Protein AF-A0A1Q2CJ91-F1 (afdb_monomer_lite)

Radius of gyration: 19.86 Å; chains: 1; bounding box: 50×40×55 Å

Secondary structure (DSSP, 8-state):
------------TTPPPPTTHHHHHHHHHHTTTSTHHHHHHHHHHHHHHHHHHTT-S--S-HHHHHHHHHHHHHHHHHHHHHHHHHHHHHHHHHHHHH--

Foldseek 3Di:
DDDDDDPDPPPDPDFDADPCLVVLLCLLVCCVVPVVSLVVSQVVLVVVVVVVVVPDSGDCDDSSVVSNVSSVVSNVVVVVVVVVVVVCCCVVVVVVVVVD

Structure (mmCIF, N/CA/C/O backbone):
data_AF-A0A1Q2CJ91-F1
#
_entry.id   AF-A0A1Q2CJ91-F1
#
loop_
_atom_site.group_PDB
_atom_site.id
_atom_site.type_symbol
_atom_site.label_atom_id
_atom_site.label_alt_id
_atom_site.label_comp_id
_atom_site.label_asym_id
_atom_site.label_entity_id
_atom_site.label_seq_id
_atom_site.pdbx_PDB_ins_code
_atom_site.Cartn_x
_atom_site.Cartn_y
_atom_site.Cartn_z
_atom_site.occupancy
_atom_site.B_iso_or_equiv
_atom_site.auth_seq_id
_atom_site.auth_comp_id
_atom_site.auth_asym_id
_atom_site.auth_atom_id
_atom_site.pdbx_PDB_model_num
ATOM 1 N N . MET A 1 1 ? -4.399 28.214 27.568 1.00 36.88 1 MET A N 1
ATOM 2 C CA . MET A 1 1 ? -3.270 27.371 27.119 1.00 36.88 1 MET A CA 1
ATOM 3 C C . MET A 1 1 ? -3.748 25.933 27.171 1.00 36.88 1 MET A C 1
ATOM 5 O O . MET A 1 1 ? -3.996 25.425 28.254 1.00 36.88 1 MET A O 1
ATOM 9 N N . GLN A 1 2 ? -4.042 25.346 26.014 1.00 41.44 2 GLN A N 1
ATOM 10 C CA . GLN A 1 2 ? -4.625 24.009 25.907 1.00 41.44 2 GLN A CA 1
ATOM 11 C C . GLN A 1 2 ? -3.484 22.985 26.000 1.00 41.44 2 GLN A C 1
ATOM 13 O O . GLN A 1 2 ? -2.538 23.106 25.218 1.00 41.44 2 GLN A O 1
ATOM 18 N N . PRO A 1 3 ? -3.499 22.038 26.956 1.00 35.19 3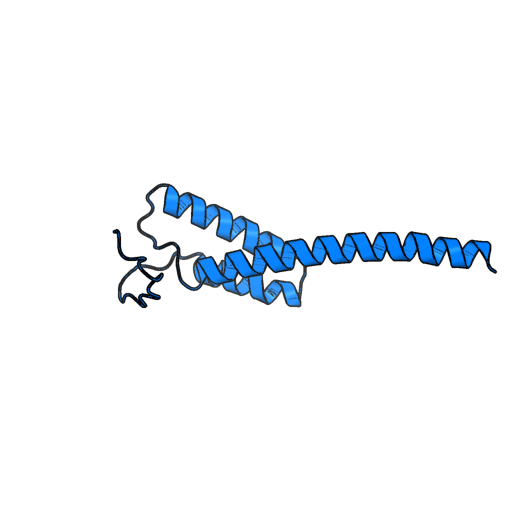 PRO A N 1
ATOM 19 C CA . PRO A 1 3 ? -2.410 21.083 27.090 1.00 35.19 3 PRO A CA 1
ATOM 20 C C . PRO A 1 3 ? -2.391 20.172 25.865 1.00 35.19 3 PRO A C 1
ATOM 22 O O . PRO A 1 3 ? -3.408 19.579 25.502 1.00 35.19 3 PRO A O 1
ATOM 25 N N . TYR A 1 4 ? -1.228 20.098 25.224 1.00 34.50 4 TYR A N 1
ATOM 26 C CA . TYR A 1 4 ? -0.921 19.188 24.128 1.00 34.50 4 TYR A CA 1
ATOM 27 C C . TYR A 1 4 ? -1.097 17.748 24.631 1.00 34.50 4 TYR A C 1
ATOM 29 O O . TYR A 1 4 ? -0.237 17.195 25.315 1.00 34.50 4 TYR A O 1
ATOM 37 N N . GLY A 1 5 ? -2.261 17.166 24.346 1.00 33.16 5 GLY A N 1
ATOM 38 C CA . GLY A 1 5 ? -2.547 15.765 24.609 1.00 33.16 5 GLY A CA 1
ATOM 39 C C . GLY A 1 5 ? -1.706 14.908 23.676 1.00 33.16 5 GLY A C 1
ATOM 40 O O . GLY A 1 5 ? -1.997 14.808 22.485 1.00 33.16 5 GLY A O 1
ATOM 41 N N . ALA A 1 6 ? -0.649 14.316 24.224 1.00 31.70 6 ALA A N 1
ATOM 42 C CA . ALA A 1 6 ? 0.081 13.230 23.593 1.00 31.70 6 ALA A CA 1
ATOM 43 C C . ALA A 1 6 ? -0.914 12.168 23.081 1.00 31.70 6 ALA A C 1
ATOM 45 O O . ALA A 1 6 ? -1.864 11.845 23.802 1.00 31.70 6 ALA A O 1
ATOM 46 N N . PRO A 1 7 ? -0.739 11.616 21.867 1.00 36.44 7 PRO A N 1
ATOM 47 C CA . PRO A 1 7 ? -1.580 10.531 21.382 1.00 36.44 7 PRO A CA 1
ATOM 48 C C . PRO A 1 7 ? -1.316 9.291 22.240 1.00 36.44 7 PRO A C 1
ATOM 50 O O . PRO A 1 7 ? -0.386 8.523 22.000 1.00 36.44 7 PRO A O 1
ATOM 53 N N . GLY A 1 8 ? -2.123 9.138 23.290 1.00 33.47 8 GLY A N 1
ATOM 54 C CA . GLY A 1 8 ? -2.121 7.978 24.159 1.00 33.47 8 GLY A CA 1
ATOM 55 C C . GLY A 1 8 ? -2.443 6.741 23.334 1.00 33.47 8 GLY A C 1
ATOM 56 O O . GLY A 1 8 ? -3.562 6.586 22.845 1.00 33.47 8 GLY A O 1
ATOM 57 N N . TYR A 1 9 ? -1.448 5.869 23.185 1.00 35.16 9 TYR A N 1
ATOM 58 C CA . TYR A 1 9 ? -1.601 4.483 22.752 1.00 35.16 9 TYR A CA 1
ATOM 59 C C . TYR A 1 9 ? -2.422 3.734 23.813 1.00 35.16 9 TYR A C 1
ATOM 61 O O . TYR A 1 9 ? -1.901 3.023 24.667 1.00 35.16 9 TYR A O 1
ATOM 69 N N . GLY A 1 10 ? -3.733 3.966 23.805 1.00 34.66 10 GLY A N 1
ATOM 70 C CA . GLY A 1 10 ? -4.689 3.272 24.646 1.00 34.66 10 GLY A CA 1
ATOM 71 C C . GLY A 1 10 ? -4.984 1.908 24.046 1.00 34.66 10 GLY A C 1
ATOM 72 O O . GLY A 1 10 ? -5.832 1.786 23.164 1.00 34.66 10 GLY A O 1
ATOM 73 N N . TYR A 1 11 ? -4.306 0.879 24.550 1.00 36.31 11 TYR A N 1
ATOM 74 C CA . TYR A 1 11 ? -4.671 -0.529 24.387 1.00 36.31 11 TYR A CA 1
ATOM 75 C C . TYR A 1 11 ? -5.992 -0.783 25.146 1.00 36.31 11 TYR A C 1
ATOM 77 O O . TYR A 1 11 ? -6.038 -1.410 26.199 1.00 36.31 11 TYR A O 1
ATOM 85 N N . GLY A 1 12 ? -7.075 -0.165 24.666 1.00 36.75 12 GLY A N 1
ATOM 86 C CA . GLY A 1 12 ? -8.406 -0.245 25.248 1.00 36.75 12 GLY A CA 1
ATOM 87 C C . GLY A 1 12 ? -9.039 -1.586 24.914 1.00 36.75 12 GLY A C 1
ATOM 88 O O . GLY A 1 12 ? -9.464 -1.798 23.776 1.00 36.75 12 GLY A O 1
ATOM 89 N N . TYR A 1 13 ? -9.070 -2.453 25.921 1.00 35.25 13 TYR A N 1
ATOM 90 C CA . TYR A 1 13 ? -9.871 -3.667 26.035 1.00 35.25 13 TYR A CA 1
ATOM 91 C C . TYR A 1 13 ? -11.323 -3.370 25.604 1.00 35.25 13 TYR A C 1
ATOM 93 O O . TYR A 1 13 ? -11.988 -2.546 26.228 1.00 35.25 13 TYR A O 1
ATOM 101 N N . GLY A 1 14 ? -11.808 -3.996 24.524 1.00 43.81 14 GLY A N 1
ATOM 102 C CA . GLY A 1 14 ? -13.244 -4.012 24.194 1.00 43.81 14 GLY A CA 1
ATOM 103 C C . GLY A 1 14 ? -13.728 -3.236 22.960 1.00 43.81 14 GLY A C 1
ATOM 104 O O . GLY A 1 14 ? -14.917 -2.951 22.872 1.00 43.81 14 GLY A O 1
ATOM 105 N N . SER A 1 15 ? -12.882 -2.908 21.981 1.00 53.09 15 SER A N 1
ATOM 106 C CA . SER A 1 15 ? -13.371 -2.462 20.663 1.00 53.09 15 SER A CA 1
ATOM 107 C C . SER A 1 15 ? -13.266 -3.606 19.665 1.00 53.09 15 SER A C 1
ATOM 109 O O . SER A 1 15 ? -12.160 -4.075 19.415 1.00 53.09 15 SER A O 1
ATOM 111 N N . ALA A 1 16 ? -14.393 -4.063 19.114 1.00 61.50 16 ALA A N 1
ATOM 112 C CA . ALA A 1 16 ? -14.396 -5.098 18.086 1.00 61.50 16 ALA A CA 1
ATOM 113 C C . ALA A 1 16 ? -13.483 -4.680 16.918 1.00 61.50 16 ALA A C 1
ATOM 115 O O . ALA A 1 16 ? -13.651 -3.602 16.335 1.00 61.50 16 ALA A O 1
ATOM 116 N N . GLU A 1 17 ? -12.488 -5.512 16.611 1.00 66.06 17 GLU A N 1
ATOM 117 C CA . GLU A 1 17 ? -11.641 -5.325 15.437 1.00 66.06 17 GLU A CA 1
ATOM 118 C C . GLU A 1 17 ? -12.442 -5.620 14.171 1.00 66.06 17 GLU A C 1
ATOM 120 O O . GLU A 1 17 ? -13.291 -6.514 14.134 1.00 66.06 17 GLU A O 1
ATOM 125 N N . HIS A 1 18 ? -12.170 -4.851 13.117 1.00 75.69 18 HIS A N 1
ATOM 126 C CA . HIS A 1 18 ? -12.800 -5.084 11.827 1.00 75.69 18 HIS A CA 1
ATOM 127 C C . HIS A 1 18 ? -12.441 -6.497 11.336 1.00 75.69 18 HIS A C 1
ATOM 129 O O . HIS A 1 18 ? -11.259 -6.844 11.354 1.00 75.69 18 HIS A O 1
ATOM 135 N N . PRO A 1 19 ? -13.385 -7.304 10.823 1.00 79.38 19 PRO A N 1
ATOM 136 C CA . PRO A 1 19 ? -13.103 -8.678 10.386 1.00 79.38 19 PRO A CA 1
ATOM 137 C C . PRO A 1 19 ? -12.025 -8.754 9.292 1.00 79.38 19 PRO A C 1
ATOM 139 O O . PRO A 1 19 ? -11.323 -9.754 9.156 1.00 79.38 19 PRO A O 1
ATOM 142 N N . GLN A 1 20 ? -11.836 -7.670 8.533 1.00 79.56 20 GLN A N 1
ATOM 143 C CA . GLN A 1 20 ? -10.773 -7.580 7.529 1.00 79.56 20 GLN A CA 1
ATOM 144 C C . GLN A 1 20 ? -9.390 -7.216 8.093 1.00 79.56 20 GLN A C 1
ATOM 146 O O . GLN A 1 20 ? -8.422 -7.251 7.340 1.00 79.56 20 GLN A O 1
ATOM 151 N N . ALA A 1 21 ? -9.253 -6.900 9.385 1.00 77.69 21 ALA A N 1
ATOM 152 C CA . ALA A 1 21 ? -7.991 -6.473 9.997 1.00 77.69 21 ALA A CA 1
ATOM 153 C C . ALA A 1 21 ? -6.864 -7.492 9.780 1.00 77.69 21 ALA A C 1
ATOM 155 O O . ALA A 1 21 ? -5.802 -7.145 9.262 1.00 77.69 21 ALA A O 1
ATOM 156 N N . SER A 1 22 ? -7.126 -8.764 10.084 1.00 79.94 22 SER A N 1
ATOM 157 C CA . SER A 1 22 ? -6.162 -9.856 9.904 1.00 79.94 22 SER A CA 1
ATOM 158 C C . SER A 1 22 ? -5.847 -10.115 8.431 1.00 79.94 22 SER A C 1
ATOM 160 O O . SER A 1 22 ? -4.702 -10.387 8.083 1.00 79.94 22 SER A O 1
ATOM 162 N N . THR A 1 23 ? -6.840 -9.973 7.548 1.00 83.94 23 THR A N 1
ATOM 163 C CA . THR A 1 23 ? -6.658 -10.160 6.098 1.00 83.94 23 THR A CA 1
ATOM 164 C C . THR A 1 23 ? -5.769 -9.065 5.513 1.00 83.94 23 THR A C 1
ATOM 166 O O . THR A 1 23 ? -4.834 -9.350 4.773 1.00 83.94 23 THR A O 1
ATOM 169 N N . VAL A 1 24 ? -6.016 -7.807 5.881 1.00 82.19 24 VAL A N 1
ATOM 170 C CA . VAL A 1 24 ? -5.224 -6.658 5.428 1.00 82.19 24 VAL A CA 1
ATOM 171 C C . VAL A 1 24 ? -3.787 -6.752 5.941 1.00 82.19 24 VAL A C 1
ATOM 173 O O . VAL A 1 24 ? -2.852 -6.486 5.187 1.00 82.19 24 VAL A O 1
ATOM 176 N N . LEU A 1 25 ? -3.595 -7.176 7.194 1.00 81.44 25 LEU A N 1
ATOM 177 C CA . LEU A 1 25 ? -2.267 -7.422 7.753 1.00 81.44 25 LEU A CA 1
ATOM 178 C C . LEU A 1 25 ? -1.531 -8.529 6.988 1.00 81.44 25 LEU A C 1
ATOM 180 O O . LEU A 1 25 ? -0.387 -8.332 6.578 1.00 81.44 25 LEU A O 1
ATOM 184 N N . LEU A 1 26 ? -2.197 -9.662 6.750 1.00 82.56 26 LEU A N 1
ATOM 185 C CA . LEU A 1 26 ? -1.607 -10.797 6.047 1.00 82.56 26 LEU A CA 1
ATOM 186 C C . LEU A 1 26 ? -1.236 -10.441 4.607 1.00 82.56 26 LEU A C 1
ATOM 188 O O . LEU A 1 26 ? -0.157 -10.801 4.161 1.00 82.56 26 LEU A O 1
ATOM 192 N N . LEU A 1 27 ? -2.083 -9.699 3.891 1.00 83.56 27 LEU A N 1
ATOM 193 C CA . LEU A 1 27 ? -1.780 -9.227 2.538 1.00 83.56 27 LEU A CA 1
ATOM 194 C C . LEU A 1 27 ? -0.634 -8.203 2.535 1.00 83.56 27 LEU A C 1
ATOM 196 O O . LEU A 1 27 ? 0.204 -8.217 1.634 1.00 83.56 27 LEU A O 1
ATOM 200 N N . GLY A 1 28 ? -0.560 -7.348 3.559 1.00 76.81 28 GLY A N 1
ATOM 201 C CA . GLY A 1 28 ? 0.527 -6.386 3.734 1.00 76.81 28 GLY A CA 1
ATOM 202 C C . GLY A 1 28 ? 1.885 -7.060 3.950 1.00 76.81 28 GLY A C 1
ATOM 203 O O . GLY A 1 28 ? 2.882 -6.623 3.383 1.00 76.81 28 GLY A O 1
ATOM 204 N N . VAL A 1 29 ? 1.932 -8.147 4.720 1.00 80.25 29 VAL A N 1
ATOM 205 C CA . VAL A 1 29 ? 3.154 -8.952 4.899 1.00 80.25 29 VAL A CA 1
ATOM 206 C C . VAL A 1 29 ? 3.394 -9.875 3.697 1.0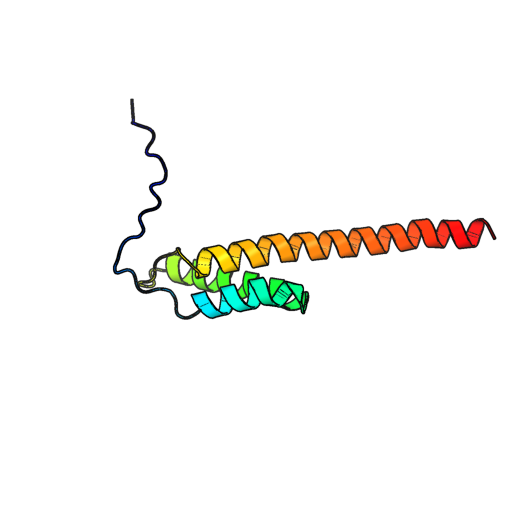0 80.25 29 VAL A C 1
ATOM 208 O O . VAL A 1 29 ? 4.518 -10.010 3.225 1.00 80.25 29 VAL A O 1
ATOM 211 N N . GLY A 1 30 ? 2.345 -10.465 3.130 1.00 80.62 30 GLY A N 1
ATOM 212 C CA . GLY A 1 30 ? 2.424 -11.337 1.957 1.00 80.62 30 GLY A CA 1
ATOM 213 C C . GLY A 1 30 ? 2.979 -10.634 0.718 1.00 80.62 30 GLY A C 1
ATOM 214 O O . GLY A 1 30 ? 3.576 -11.285 -0.139 1.00 80.62 30 GLY A O 1
ATOM 215 N N . GLY A 1 31 ? 2.864 -9.306 0.645 1.00 77.12 31 GLY A N 1
ATOM 216 C CA . GLY A 1 31 ? 3.451 -8.506 -0.426 1.00 77.12 31 GLY A CA 1
ATOM 217 C C . GLY A 1 31 ? 4.962 -8.678 -0.601 1.00 77.12 31 GLY A C 1
ATOM 218 O O . GLY A 1 31 ? 5.442 -8.576 -1.726 1.00 77.12 31 GLY A O 1
ATOM 219 N N . PHE A 1 32 ? 5.698 -9.041 0.458 1.00 78.69 32 PHE A N 1
ATOM 220 C CA . PHE A 1 32 ? 7.132 -9.344 0.354 1.00 78.69 32 PHE A CA 1
ATOM 221 C C . PHE A 1 32 ? 7.421 -10.568 -0.522 1.00 78.69 32 PHE A C 1
ATOM 223 O O . PHE A 1 32 ? 8.477 -10.638 -1.144 1.00 78.69 32 PHE A O 1
ATOM 230 N N . LEU A 1 33 ? 6.491 -11.524 -0.579 1.00 82.00 33 LEU A N 1
ATOM 231 C CA . LEU A 1 33 ? 6.598 -12.719 -1.417 1.00 82.00 33 LEU A CA 1
ATOM 232 C C . LEU A 1 33 ? 5.972 -12.491 -2.795 1.00 82.00 33 LEU A C 1
ATOM 234 O O . LEU A 1 33 ? 6.473 -12.985 -3.800 1.00 82.00 33 LEU A O 1
ATOM 238 N N . PHE A 1 34 ? 4.885 -11.723 -2.840 1.00 80.62 34 PHE A N 1
ATOM 239 C CA . PHE A 1 34 ? 4.148 -11.419 -4.058 1.00 80.62 34 PHE A CA 1
ATOM 240 C C . PHE A 1 34 ? 3.787 -9.939 -4.088 1.00 80.62 34 PHE A C 1
ATOM 242 O O . PHE A 1 34 ? 2.761 -9.534 -3.542 1.00 80.62 34 PHE A O 1
ATOM 249 N N . MET A 1 35 ? 4.594 -9.145 -4.796 1.00 76.69 35 MET A N 1
ATOM 250 C CA . MET A 1 35 ? 4.440 -7.686 -4.901 1.00 76.69 35 MET A CA 1
ATOM 251 C C . MET A 1 35 ? 2.997 -7.187 -5.143 1.00 76.69 35 MET A C 1
ATOM 253 O O . MET A 1 35 ? 2.622 -6.178 -4.539 1.00 76.69 35 MET A O 1
ATOM 257 N N . PRO A 1 36 ? 2.138 -7.858 -5.947 1.00 82.38 36 PRO A N 1
ATOM 258 C CA . PRO A 1 36 ? 0.753 -7.418 -6.134 1.00 82.38 36 PRO A CA 1
ATOM 259 C C . PRO A 1 36 ? -0.089 -7.398 -4.847 1.00 82.38 36 PRO A C 1
ATOM 261 O O . PRO A 1 36 ? -1.044 -6.628 -4.752 1.00 82.38 36 PRO A O 1
ATOM 264 N N . LEU A 1 37 ? 0.248 -8.202 -3.832 1.00 81.62 37 LEU A N 1
ATOM 265 C CA . LEU A 1 37 ? -0.534 -8.292 -2.593 1.00 81.62 37 LEU A CA 1
ATOM 266 C C . LEU A 1 37 ? -0.494 -6.995 -1.773 1.00 81.62 37 LEU A C 1
ATOM 268 O O . LEU A 1 37 ? -1.483 -6.672 -1.112 1.00 81.62 37 LEU A O 1
ATOM 272 N N . TRP A 1 38 ? 0.578 -6.197 -1.876 1.00 79.56 38 TRP A N 1
ATOM 273 C CA . TRP A 1 38 ? 0.648 -4.885 -1.221 1.00 79.56 38 TRP A CA 1
ATOM 274 C C . TRP A 1 38 ? -0.449 -3.928 -1.697 1.00 79.56 38 TRP A C 1
ATOM 276 O O . TRP A 1 38 ? -1.036 -3.205 -0.889 1.00 79.56 38 TRP A O 1
ATOM 286 N N . PHE A 1 39 ? -0.793 -3.965 -2.986 1.00 80.12 39 PHE A N 1
ATOM 287 C CA . PHE A 1 39 ? -1.892 -3.167 -3.532 1.00 80.12 39 PHE A CA 1
ATOM 288 C C . PHE A 1 39 ? -3.249 -3.614 -3.010 1.00 80.12 39 PHE A C 1
ATOM 290 O O . PHE A 1 39 ? -4.087 -2.781 -2.665 1.00 80.12 39 PHE A O 1
ATOM 297 N N . ILE A 1 40 ? -3.462 -4.928 -2.936 1.00 83.31 40 ILE A N 1
ATOM 298 C CA . ILE A 1 40 ? -4.719 -5.490 -2.445 1.00 83.31 40 ILE A CA 1
ATOM 299 C C . ILE A 1 40 ? -4.895 -5.111 -0.970 1.00 83.31 40 ILE A C 1
ATOM 301 O O . ILE A 1 40 ? -5.964 -4.634 -0.597 1.00 83.31 40 ILE A O 1
ATOM 305 N N . ALA A 1 41 ? -3.839 -5.214 -0.155 1.00 83.38 41 ALA A N 1
ATOM 306 C CA . ALA A 1 41 ? -3.846 -4.775 1.242 1.00 83.38 41 ALA A CA 1
ATOM 307 C C . ALA A 1 41 ? -4.217 -3.290 1.385 1.00 83.38 41 ALA A C 1
ATOM 309 O O . ALA A 1 41 ? -5.068 -2.929 2.202 1.00 83.38 41 ALA A O 1
ATOM 310 N N . TRP A 1 42 ? -3.615 -2.425 0.563 1.00 79.50 42 TRP A N 1
ATOM 311 C CA . TRP A 1 42 ? -3.916 -0.996 0.559 1.00 79.50 42 TRP A CA 1
ATOM 312 C C . TRP A 1 42 ? -5.378 -0.721 0.170 1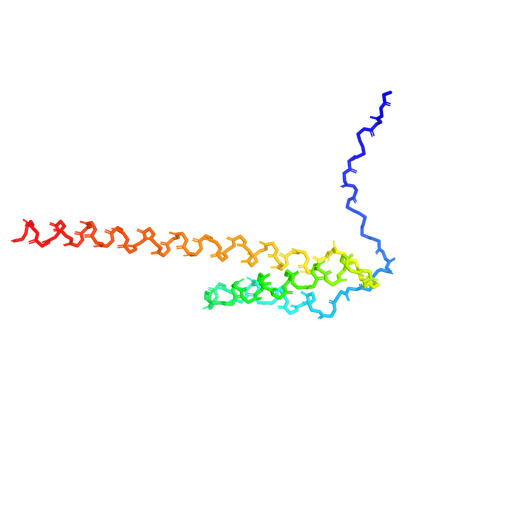.00 79.50 42 TRP A C 1
ATOM 314 O O . TRP A 1 42 ? -6.066 0.034 0.862 1.00 79.50 42 TRP A O 1
ATOM 324 N N . HIS A 1 43 ? -5.887 -1.349 -0.891 1.00 85.50 43 HIS A N 1
ATOM 325 C CA . HIS A 1 43 ? -7.260 -1.129 -1.347 1.00 85.50 43 HIS A CA 1
ATOM 326 C C . HIS A 1 43 ? -8.295 -1.624 -0.326 1.00 85.50 43 HIS A C 1
ATOM 328 O O . HIS A 1 43 ? -9.224 -0.892 0.023 1.00 85.50 43 HIS A O 1
ATOM 334 N N . LEU A 1 44 ? -8.111 -2.838 0.201 1.00 84.44 44 LEU A N 1
ATOM 335 C CA . LEU A 1 44 ? -9.032 -3.449 1.161 1.00 84.44 44 LEU A CA 1
ATOM 336 C C . LEU A 1 44 ? -9.031 -2.690 2.499 1.00 84.44 44 LEU A C 1
ATOM 338 O O . LEU A 1 44 ? -10.089 -2.371 3.036 1.00 84.44 44 LEU A O 1
ATOM 342 N N . GLY A 1 45 ? -7.851 -2.306 2.999 1.00 81.31 45 GLY A N 1
ATOM 343 C CA . GLY A 1 45 ? -7.744 -1.485 4.206 1.00 81.31 45 GLY A CA 1
ATOM 344 C C . GLY A 1 45 ? -8.315 -0.072 4.030 1.00 81.31 45 GLY A C 1
ATOM 345 O O . GLY A 1 45 ? -8.827 0.505 4.987 1.00 81.31 45 GLY A O 1
ATOM 346 N N . GLY A 1 46 ? -8.277 0.478 2.810 1.00 82.69 46 GLY A N 1
ATOM 347 C CA . GLY A 1 46 ? -8.898 1.761 2.475 1.00 82.69 46 GLY A CA 1
ATOM 348 C C . GLY A 1 46 ? -10.420 1.697 2.534 1.00 82.69 46 GLY A C 1
ATOM 349 O O . GLY A 1 46 ? -11.040 2.568 3.135 1.00 82.69 46 GLY A O 1
ATOM 350 N N . ARG A 1 47 ? -11.011 0.62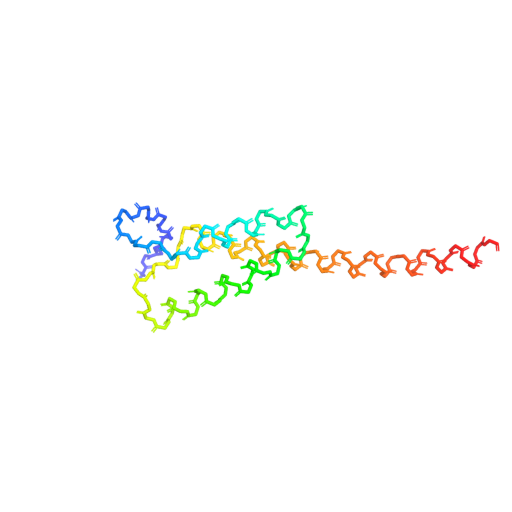0 2.008 1.00 84.06 47 ARG A N 1
ATOM 351 C CA . ARG A 1 47 ? -12.455 0.380 2.098 1.00 84.06 47 ARG A CA 1
ATOM 352 C C . ARG A 1 47 ? -12.916 0.233 3.549 1.00 84.06 47 ARG A C 1
ATOM 354 O O . ARG A 1 47 ? -13.831 0.933 3.963 1.00 84.06 47 ARG A O 1
ATOM 361 N N . ALA A 1 48 ? -12.216 -0.576 4.343 1.00 82.00 48 ALA A N 1
ATOM 362 C CA . ALA A 1 48 ? -12.522 -0.743 5.765 1.00 82.00 48 ALA A CA 1
ATOM 363 C C . ALA A 1 48 ? -12.397 0.578 6.557 1.00 82.00 48 ALA A C 1
ATOM 365 O O . ALA A 1 48 ? -13.152 0.830 7.495 1.00 82.00 48 ALA A O 1
ATOM 366 N N . ARG A 1 49 ? -11.470 1.467 6.165 1.00 79.25 49 ARG A N 1
ATOM 367 C CA . ARG A 1 49 ? -11.356 2.825 6.730 1.00 79.25 49 ARG A CA 1
ATOM 368 C C . ARG A 1 49 ? -12.597 3.659 6.468 1.00 79.25 49 ARG A C 1
ATOM 370 O O . ARG A 1 49 ? -13.045 4.378 7.359 1.00 79.25 49 ARG A O 1
ATOM 377 N N . ASP A 1 50 ? -13.092 3.605 5.241 1.00 82.12 50 ASP A N 1
ATOM 378 C CA . ASP A 1 50 ? -14.240 4.390 4.814 1.00 82.12 50 ASP A CA 1
ATOM 379 C C . ASP A 1 50 ? -15.536 3.836 5.429 1.00 82.12 50 ASP A C 1
ATOM 381 O O . ASP A 1 50 ? -16.372 4.621 5.867 1.00 82.12 50 ASP A O 1
ATOM 385 N N . GLU A 1 51 ? -15.644 2.516 5.615 1.00 80.56 51 GLU A N 1
ATOM 386 C CA . GLU A 1 51 ? -16.729 1.864 6.369 1.00 80.56 51 GLU A CA 1
ATOM 387 C C . GLU A 1 51 ? -16.755 2.300 7.847 1.00 80.56 51 GLU A C 1
ATOM 389 O O . GLU A 1 51 ? -17.803 2.686 8.366 1.00 80.56 51 GLU A O 1
ATOM 394 N N . ILE A 1 52 ? -15.596 2.335 8.518 1.00 78.31 52 ILE A N 1
ATOM 395 C CA . ILE A 1 52 ? -15.481 2.829 9.904 1.00 78.31 52 ILE A CA 1
ATOM 396 C C . ILE A 1 52 ? -15.863 4.309 10.006 1.00 78.31 52 ILE A C 1
ATOM 398 O O . ILE A 1 52 ? -16.574 4.718 10.922 1.00 78.31 52 ILE A O 1
ATOM 402 N N . ARG A 1 53 ? -15.428 5.129 9.046 1.00 78.19 53 ARG A N 1
ATOM 403 C CA . ARG A 1 53 ? -15.807 6.549 8.977 1.00 78.19 53 ARG A CA 1
ATOM 404 C C . ARG A 1 53 ? -17.294 6.749 8.701 1.00 78.19 53 ARG A C 1
ATOM 406 O O . ARG A 1 53 ? -17.851 7.739 9.160 1.00 78.19 53 ARG A O 1
ATOM 413 N N . GLY A 1 54 ? -17.914 5.818 7.981 1.00 77.31 54 GLY A N 1
ATOM 414 C CA . GLY A 1 54 ? -19.345 5.789 7.687 1.00 77.31 54 GLY A CA 1
ATOM 415 C C . GLY A 1 54 ? -20.232 5.418 8.878 1.00 77.31 54 GLY A C 1
ATOM 416 O O . GLY A 1 54 ? -21.449 5.402 8.729 1.00 77.31 54 GLY A O 1
ATOM 417 N N . GLY A 1 55 ? -19.652 5.146 10.052 1.00 69.25 55 GLY A N 1
ATOM 418 C CA . GLY A 1 55 ? -20.397 4.856 11.278 1.00 69.25 55 GLY A CA 1
ATOM 419 C C . GLY A 1 55 ? -20.485 3.372 11.627 1.00 69.25 55 GLY A C 1
ATOM 420 O O . GLY A 1 55 ? -21.257 3.010 12.514 1.00 69.25 55 GLY A O 1
ATOM 421 N N . ALA A 1 56 ? -19.706 2.505 10.970 1.00 72.31 56 ALA A N 1
ATOM 422 C CA . ALA A 1 56 ? -19.605 1.113 11.392 1.00 72.31 56 ALA A CA 1
ATOM 423 C C . ALA A 1 56 ? -19.038 1.025 12.830 1.00 72.31 56 ALA A C 1
ATOM 425 O O . ALA A 1 56 ? -18.122 1.780 13.169 1.00 72.31 56 ALA A O 1
ATOM 426 N N . PRO A 1 57 ? -19.530 0.103 13.682 1.00 69.69 57 PRO A N 1
ATOM 427 C CA . PRO A 1 57 ? -19.159 -0.003 15.098 1.00 69.69 57 PRO A CA 1
ATOM 428 C C . PRO A 1 57 ? -17.778 -0.656 15.308 1.00 69.69 57 PRO A C 1
ATOM 430 O O . PRO A 1 57 ? -17.591 -1.473 16.208 1.00 69.69 57 PRO A O 1
ATOM 433 N N . PHE A 1 58 ? -16.800 -0.318 14.466 1.00 73.50 58 PHE A N 1
ATOM 434 C CA . PHE A 1 58 ? -15.438 -0.843 14.512 1.00 73.50 58 PHE A CA 1
ATOM 435 C C . PHE A 1 58 ? -14.443 0.295 14.734 1.00 73.50 58 PHE A C 1
ATOM 437 O O . PHE A 1 58 ? -14.618 1.411 14.245 1.00 73.50 58 PHE A O 1
ATOM 444 N N . ARG A 1 59 ? -13.365 0.024 15.473 1.00 67.19 59 ARG A N 1
ATOM 445 C CA . ARG A 1 59 ? -12.333 1.034 15.750 1.00 67.19 59 ARG A CA 1
ATOM 446 C C . ARG A 1 59 ? -11.313 1.073 14.612 1.00 67.19 59 ARG A C 1
ATOM 448 O O . ARG A 1 59 ? -10.837 0.032 14.167 1.00 67.19 59 ARG A O 1
ATOM 455 N N . TRP A 1 60 ? -10.934 2.275 14.165 1.00 69.12 60 TRP A N 1
ATOM 456 C CA . TRP A 1 60 ? -9.820 2.468 13.224 1.00 69.12 60 TRP A CA 1
ATOM 457 C C . TRP A 1 60 ? -8.472 2.323 13.943 1.00 69.12 60 TRP A C 1
ATOM 459 O O . TRP A 1 60 ? -7.770 3.304 14.201 1.00 69.12 60 TRP A O 1
ATOM 469 N N . ASP A 1 61 ? -8.134 1.095 14.324 1.00 72.88 61 ASP A N 1
ATOM 470 C CA . ASP A 1 61 ? -6.954 0.805 15.133 1.00 72.88 61 ASP A CA 1
ATOM 471 C C . ASP A 1 61 ? -6.427 -0.625 14.912 1.00 72.88 61 ASP A C 1
ATOM 473 O O . ASP A 1 61 ? -6.987 -1.390 14.123 1.00 72.88 61 ASP A O 1
ATOM 477 N N . GLY A 1 62 ? -5.322 -0.964 15.579 1.00 77.69 62 GLY A N 1
ATOM 478 C CA . GLY A 1 62 ? -4.777 -2.318 15.632 1.00 77.69 62 GLY A CA 1
ATOM 479 C C . GLY A 1 62 ? -4.284 -2.835 14.280 1.00 77.69 62 GLY A C 1
ATOM 480 O O . GLY A 1 62 ? -3.682 -2.103 13.482 1.00 77.69 62 GLY A O 1
ATOM 481 N N . ASN A 1 63 ? -4.551 -4.115 14.018 1.00 76.38 63 ASN A N 1
ATOM 482 C CA . ASN A 1 63 ? -4.020 -4.837 12.857 1.00 76.38 63 ASN A CA 1
ATOM 483 C C . ASN A 1 63 ? -4.480 -4.248 11.515 1.00 76.38 63 ASN A C 1
ATOM 485 O O . ASN A 1 63 ? -3.727 -4.268 10.540 1.00 76.38 63 ASN A O 1
ATOM 489 N N . LEU A 1 64 ? -5.677 -3.655 11.471 1.00 78.44 64 LEU A N 1
ATOM 490 C CA . LEU A 1 64 ? -6.223 -3.044 10.260 1.00 78.44 64 LEU A CA 1
ATOM 491 C C . LEU A 1 64 ? -5.406 -1.825 9.826 1.00 78.44 64 LEU A C 1
ATOM 493 O O . LEU A 1 64 ? -5.030 -1.699 8.660 1.00 78.44 64 LEU A O 1
ATOM 497 N N . LYS A 1 65 ? -5.110 -0.930 10.776 1.00 79.56 65 LYS A N 1
ATOM 498 C CA . LYS A 1 65 ? -4.346 0.292 10.514 1.00 79.56 65 LYS A CA 1
ATOM 499 C C . LYS A 1 65 ? -2.909 -0.043 10.125 1.00 79.56 65 LYS A C 1
ATOM 501 O O . LYS A 1 65 ? -2.392 0.552 9.182 1.00 79.56 65 LYS A O 1
ATOM 506 N N . ILE A 1 66 ? -2.291 -1.000 10.821 1.00 81.69 66 ILE A N 1
ATOM 507 C CA . ILE A 1 66 ? -0.920 -1.451 10.551 1.00 81.69 66 ILE A CA 1
ATOM 508 C C . ILE A 1 66 ? -0.833 -2.076 9.158 1.00 81.69 66 ILE A C 1
ATOM 510 O O . ILE A 1 66 ? -0.013 -1.641 8.352 1.00 81.69 66 ILE A O 1
ATOM 514 N N . GLY A 1 67 ? -1.712 -3.031 8.840 1.00 78.88 67 GLY A N 1
ATOM 515 C CA . GLY A 1 67 ? -1.727 -3.690 7.536 1.00 78.88 67 GLY A CA 1
ATOM 516 C C . GLY A 1 67 ? -1.992 -2.717 6.384 1.00 78.88 67 GLY A C 1
ATOM 517 O O . GLY A 1 67 ? -1.309 -2.770 5.362 1.00 78.88 67 GLY A O 1
ATOM 518 N N . PHE A 1 68 ? -2.925 -1.776 6.563 1.00 82.38 68 PHE A N 1
ATOM 519 C CA . PHE A 1 68 ? -3.217 -0.748 5.563 1.00 82.38 68 PHE A CA 1
ATOM 520 C C . PHE A 1 68 ? -2.014 0.165 5.317 1.00 82.38 68 PHE A C 1
ATOM 522 O O . PHE A 1 68 ? -1.673 0.441 4.167 1.00 82.38 68 PHE A O 1
ATOM 529 N N . LEU A 1 69 ? -1.367 0.644 6.385 1.00 83.31 69 LEU A N 1
ATOM 530 C CA . LEU A 1 69 ? -0.227 1.550 6.269 1.00 83.31 69 LEU A CA 1
ATOM 531 C C . LEU A 1 69 ? 0.977 0.841 5.642 1.00 83.31 69 LEU A C 1
ATOM 533 O O . LEU A 1 69 ? 1.615 1.400 4.753 1.00 83.31 69 LEU A O 1
ATOM 537 N N . LEU A 1 70 ? 1.235 -0.401 6.059 1.00 84.25 70 LEU A N 1
ATOM 538 C CA . LEU A 1 70 ? 2.301 -1.234 5.517 1.00 84.25 70 LEU A CA 1
ATOM 539 C C . LEU A 1 70 ? 2.081 -1.508 4.025 1.00 84.25 70 LEU A C 1
ATOM 541 O O . LEU A 1 70 ? 2.964 -1.219 3.222 1.00 84.25 70 LEU A O 1
ATOM 545 N N . GLY A 1 71 ? 0.889 -1.981 3.645 1.00 80.88 71 GLY A N 1
ATOM 546 C CA . GLY A 1 71 ? 0.535 -2.231 2.247 1.00 80.88 71 GLY A CA 1
ATOM 547 C C . GLY A 1 71 ? 0.630 -0.973 1.385 1.00 80.88 71 GLY A C 1
ATOM 548 O O . GLY A 1 71 ? 1.182 -1.012 0.288 1.00 80.88 71 GLY A O 1
ATOM 549 N N . LYS A 1 72 ? 0.175 0.172 1.904 1.00 80.62 72 LYS A N 1
ATOM 550 C CA . LYS A 1 72 ? 0.245 1.456 1.199 1.00 80.62 72 LYS A CA 1
ATOM 551 C C . LYS A 1 72 ? 1.685 1.917 0.965 1.00 80.62 72 LYS A C 1
ATOM 553 O O . LYS A 1 72 ? 2.028 2.277 -0.157 1.00 80.62 72 LYS A O 1
ATOM 558 N N . VAL A 1 73 ? 2.519 1.931 2.006 1.00 85.81 73 VAL A N 1
ATOM 559 C CA . VAL A 1 7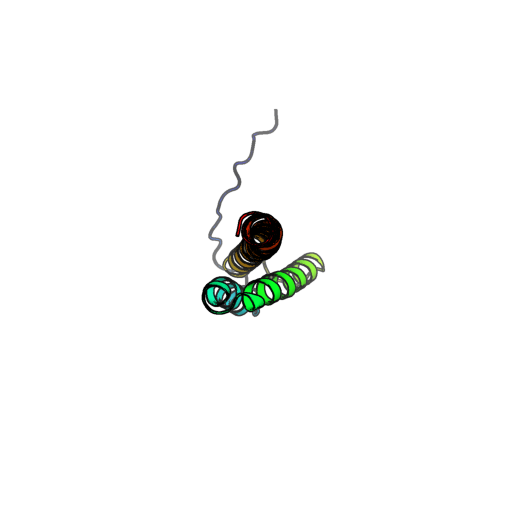3 ? 3.910 2.404 1.900 1.00 85.81 73 VAL A CA 1
ATOM 560 C C . VAL A 1 73 ? 4.727 1.469 1.013 1.00 85.81 73 VAL A C 1
ATOM 562 O O . VAL A 1 73 ? 5.358 1.932 0.065 1.00 85.81 73 VAL A O 1
ATOM 565 N N . MET A 1 74 ? 4.671 0.159 1.269 1.00 80.81 74 MET A N 1
ATOM 566 C CA . MET A 1 74 ? 5.435 -0.821 0.493 1.00 80.81 74 MET A CA 1
ATOM 567 C C . MET A 1 74 ? 4.962 -0.886 -0.960 1.00 80.81 74 MET A C 1
ATOM 569 O O . MET A 1 74 ? 5.790 -0.905 -1.868 1.00 80.81 74 MET A O 1
ATOM 573 N N . GLY A 1 75 ? 3.651 -0.817 -1.206 1.00 80.69 75 GLY A N 1
ATOM 574 C CA . GLY A 1 75 ? 3.104 -0.754 -2.561 1.00 80.69 75 GLY A CA 1
ATOM 575 C C . GLY A 1 75 ? 3.638 0.444 -3.352 1.00 80.69 75 GLY A C 1
ATOM 576 O O . GLY A 1 75 ? 4.132 0.263 -4.462 1.00 80.69 75 GLY A O 1
ATOM 577 N N . ILE A 1 76 ? 3.637 1.650 -2.769 1.00 87.44 76 ILE A N 1
ATOM 578 C CA . ILE A 1 76 ? 4.181 2.853 -3.426 1.00 87.44 76 ILE A CA 1
ATOM 579 C C . ILE A 1 76 ? 5.681 2.705 -3.712 1.00 87.44 76 ILE A C 1
ATOM 581 O O . ILE A 1 76 ? 6.121 2.998 -4.824 1.00 87.44 76 ILE A O 1
ATOM 585 N N . LEU A 1 77 ? 6.466 2.230 -2.739 1.00 87.25 77 LEU A N 1
ATOM 586 C CA . LEU A 1 77 ? 7.910 2.034 -2.911 1.00 87.25 77 LEU A CA 1
ATOM 587 C C . LEU A 1 77 ? 8.231 1.024 -4.013 1.00 87.25 77 LEU A C 1
ATOM 589 O O . LEU A 1 77 ? 9.185 1.217 -4.761 1.00 87.25 77 LEU A O 1
ATOM 593 N N . THR A 1 78 ? 7.413 -0.016 -4.149 1.00 80.06 78 THR A N 1
ATOM 594 C CA . THR A 1 78 ? 7.604 -1.049 -5.171 1.00 80.06 78 THR A CA 1
ATOM 595 C C . THR A 1 78 ? 7.356 -0.494 -6.572 1.00 80.06 78 THR A C 1
ATOM 597 O O . THR A 1 78 ? 8.148 -0.750 -7.476 1.00 80.06 78 THR A O 1
ATOM 600 N N . ILE A 1 79 ? 6.311 0.326 -6.753 1.00 82.44 79 ILE A N 1
ATOM 601 C CA . ILE A 1 79 ? 6.063 1.033 -8.022 1.00 82.44 79 ILE A CA 1
ATOM 602 C C . ILE A 1 79 ? 7.236 1.953 -8.352 1.00 82.44 79 ILE A C 1
ATOM 604 O O . ILE A 1 79 ? 7.749 1.912 -9.465 1.00 82.44 79 ILE A O 1
ATOM 608 N N . LEU A 1 80 ? 7.668 2.779 -7.393 1.00 88.12 80 LEU A N 1
ATOM 609 C CA . LEU A 1 80 ? 8.785 3.702 -7.593 1.00 88.12 80 LEU A CA 1
ATOM 610 C C . LEU A 1 80 ? 10.066 2.958 -7.971 1.00 88.12 80 LEU A C 1
ATOM 612 O O . LEU A 1 80 ? 10.725 3.334 -8.937 1.00 88.12 80 LEU A O 1
ATOM 616 N N . GLY A 1 81 ? 10.392 1.885 -7.249 1.00 83.75 81 GLY A N 1
ATOM 617 C CA . GLY A 1 81 ? 11.549 1.043 -7.534 1.00 83.75 81 GLY A CA 1
ATOM 618 C C . GLY A 1 81 ? 11.476 0.402 -8.919 1.00 83.75 81 GLY A C 1
ATOM 619 O O . GLY A 1 81 ? 12.471 0.405 -9.636 1.00 83.75 81 GLY A O 1
ATOM 620 N N . PHE A 1 82 ? 10.299 -0.082 -9.327 1.00 83.12 82 PHE A N 1
ATOM 621 C CA . PHE A 1 82 ? 10.084 -0.654 -10.656 1.00 83.12 82 PHE A CA 1
ATOM 622 C C . PHE A 1 82 ? 10.225 0.387 -11.774 1.00 83.12 82 PHE A C 1
ATOM 624 O O . PHE A 1 82 ? 10.889 0.142 -12.774 1.00 83.12 82 PHE A O 1
ATOM 631 N N . VAL A 1 83 ? 9.647 1.579 -11.610 1.00 86.69 83 VAL A N 1
ATOM 632 C CA . VAL A 1 83 ? 9.782 2.657 -12.602 1.00 86.69 83 VAL A CA 1
ATOM 633 C C . VAL A 1 83 ? 11.241 3.097 -12.722 1.00 86.69 83 VAL A C 1
ATOM 635 O O . VAL A 1 83 ? 11.762 3.203 -13.830 1.00 86.69 83 VAL A O 1
ATOM 638 N N . LEU A 1 84 ? 11.925 3.308 -11.595 1.00 89.25 84 LEU A N 1
ATOM 639 C CA . LEU A 1 84 ? 13.337 3.688 -11.586 1.00 89.25 84 LEU A CA 1
ATOM 640 C C . LEU A 1 84 ? 14.232 2.599 -12.186 1.00 89.25 84 LEU A C 1
ATOM 642 O O . LEU A 1 84 ? 15.154 2.932 -12.926 1.00 89.25 84 LEU A O 1
ATOM 646 N N . SER A 1 85 ? 13.965 1.318 -11.916 1.00 82.75 85 SER A N 1
ATOM 647 C CA . SER A 1 85 ? 14.754 0.220 -12.480 1.00 82.75 85 SER A CA 1
ATOM 648 C C . SER A 1 85 ? 14.582 0.115 -13.994 1.00 82.75 85 SER A C 1
ATOM 650 O O . SER A 1 85 ? 15.575 -0.039 -14.700 1.00 82.75 85 SER A O 1
ATOM 652 N N . VAL A 1 86 ? 13.360 0.283 -14.510 1.00 85.12 86 VAL A N 1
ATOM 653 C CA . VAL A 1 86 ? 13.092 0.327 -15.955 1.00 85.12 86 VAL A CA 1
ATOM 654 C C . VAL A 1 86 ? 13.799 1.517 -16.605 1.00 85.12 86 VAL A C 1
ATOM 656 O O . VAL A 1 86 ? 14.481 1.342 -17.613 1.00 85.12 86 VAL A O 1
ATOM 659 N N . LEU A 1 87 ? 13.703 2.715 -16.020 1.00 87.38 87 LEU A N 1
ATOM 660 C CA . LEU A 1 87 ? 14.403 3.902 -16.525 1.00 87.38 87 LEU A CA 1
ATOM 661 C C . LEU A 1 87 ? 15.923 3.705 -16.532 1.00 87.38 87 LEU A C 1
ATOM 663 O O . LEU A 1 87 ? 16.581 4.040 -17.515 1.00 87.38 87 LEU A O 1
ATOM 667 N N . PHE A 1 88 ? 16.474 3.120 -15.466 1.00 86.62 88 PHE A N 1
ATOM 668 C CA . PHE A 1 88 ? 17.894 2.803 -15.381 1.00 86.62 88 PHE A CA 1
ATOM 669 C C . PHE A 1 88 ? 18.305 1.767 -16.428 1.00 86.62 88 PHE A C 1
ATOM 671 O O . PHE A 1 88 ? 19.331 1.950 -17.070 1.00 86.62 88 PHE A O 1
ATOM 678 N N . MET A 1 89 ? 17.506 0.721 -16.663 1.00 81.31 89 MET A N 1
ATOM 679 C CA . MET A 1 89 ? 17.773 -0.261 -17.719 1.00 81.31 89 MET A CA 1
ATOM 680 C C . MET A 1 89 ? 17.738 0.359 -19.116 1.00 81.31 89 MET A C 1
ATOM 682 O O . MET A 1 89 ? 18.561 -0.006 -19.947 1.00 81.31 89 MET A O 1
ATOM 686 N N . ILE A 1 90 ? 16.837 1.305 -19.386 1.00 84.88 90 ILE A N 1
ATOM 687 C CA . ILE A 1 90 ? 16.794 2.013 -20.674 1.00 84.88 90 ILE A CA 1
ATOM 688 C C . ILE A 1 90 ? 18.033 2.900 -20.838 1.00 84.88 90 ILE A C 1
ATOM 690 O O . ILE A 1 90 ? 18.670 2.865 -21.888 1.00 84.88 90 ILE A O 1
ATOM 694 N N . LEU A 1 91 ? 18.414 3.659 -19.803 1.00 82.69 91 LEU A N 1
ATOM 695 C CA . LEU A 1 91 ? 19.619 4.493 -19.840 1.00 82.69 91 LEU A CA 1
ATOM 696 C C . LEU A 1 91 ? 20.897 3.655 -19.973 1.00 82.69 91 LEU A C 1
ATOM 698 O O . LEU A 1 91 ? 21.725 3.934 -20.834 1.00 82.69 91 LEU A O 1
ATOM 702 N N . ALA A 1 92 ? 21.057 2.632 -19.134 1.00 78.12 92 ALA A N 1
ATOM 703 C CA . ALA A 1 92 ? 22.238 1.774 -19.100 1.00 78.12 92 ALA A CA 1
ATOM 704 C C . ALA A 1 92 ? 22.313 0.853 -20.326 1.00 78.12 92 ALA A C 1
ATOM 706 O O . ALA A 1 92 ? 23.382 0.695 -20.908 1.00 78.12 92 ALA A O 1
ATOM 707 N N . GLY A 1 93 ? 21.182 0.292 -20.758 1.00 71.56 93 GLY A N 1
ATOM 708 C CA . GLY A 1 93 ? 21.072 -0.510 -21.976 1.00 71.56 93 GLY A CA 1
ATOM 709 C C . GLY A 1 93 ? 21.314 0.316 -23.239 1.00 71.56 93 GLY A C 1
ATOM 710 O O . GLY A 1 93 ? 22.025 -0.134 -24.131 1.00 71.56 93 GLY A O 1
ATOM 711 N N . GLY A 1 94 ? 20.818 1.557 -23.292 1.00 63.94 94 GLY A N 1
ATOM 712 C CA . GLY A 1 94 ? 21.139 2.504 -24.365 1.00 63.94 94 GLY A CA 1
ATOM 713 C C . GLY A 1 94 ? 22.628 2.870 -24.415 1.00 63.94 94 GLY A C 1
ATOM 714 O O . GLY A 1 94 ? 23.198 2.968 -25.499 1.00 63.94 94 GLY A O 1
ATOM 715 N N . LEU A 1 95 ? 23.281 2.995 -23.255 1.00 57.19 95 LEU A N 1
ATOM 716 C CA . LEU A 1 95 ? 24.732 3.197 -23.137 1.00 57.19 95 LEU A CA 1
ATOM 717 C C . LEU A 1 95 ? 25.543 1.966 -23.581 1.00 57.19 95 LEU A C 1
ATOM 719 O O . LEU A 1 95 ? 26.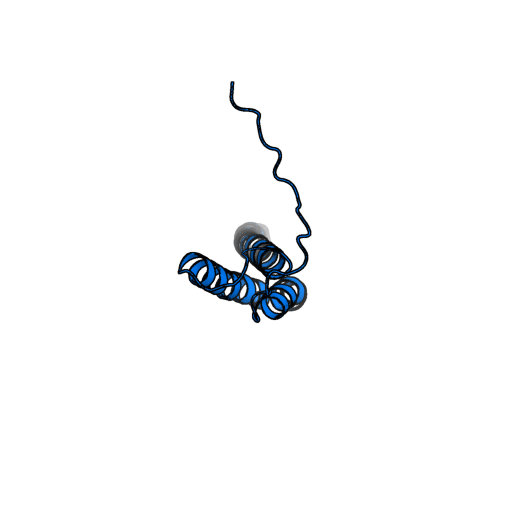577 2.125 -24.222 1.00 57.19 95 LEU A O 1
ATOM 723 N N . MET A 1 96 ? 25.066 0.750 -23.294 1.00 58.91 96 MET A N 1
ATOM 724 C CA . MET A 1 96 ? 25.688 -0.503 -23.750 1.00 58.91 96 MET A CA 1
ATOM 725 C C . MET A 1 96 ? 25.598 -0.693 -25.272 1.00 58.91 96 MET A C 1
ATOM 727 O O . MET A 1 96 ? 26.528 -1.224 -25.865 1.00 58.91 96 MET A O 1
ATOM 731 N N . VAL A 1 97 ? 24.507 -0.252 -25.907 1.00 58.78 97 VAL A N 1
ATOM 732 C CA . VAL A 1 97 ? 24.301 -0.358 -27.366 1.00 58.78 97 VAL A CA 1
ATOM 733 C C . VAL A 1 97 ? 25.109 0.682 -28.154 1.00 58.78 97 VAL A C 1
ATOM 735 O O . VAL A 1 97 ? 25.474 0.427 -29.295 1.00 58.78 97 VAL A O 1
ATOM 738 N N . LEU A 1 98 ? 25.409 1.844 -27.566 1.00 56.00 98 LEU A N 1
ATOM 739 C CA . LEU A 1 98 ? 26.215 2.897 -28.205 1.00 56.00 98 LEU A CA 1
ATOM 740 C C . LEU A 1 98 ? 27.726 2.776 -27.936 1.00 56.00 98 LEU A C 1
ATOM 742 O O . LEU A 1 98 ? 28.510 3.442 -28.609 1.00 56.00 98 LEU A O 1
ATOM 746 N N . GLY A 1 99 ? 28.132 1.980 -26.943 1.00 55.81 99 GLY A N 1
ATOM 747 C CA . GLY A 1 99 ? 29.531 1.813 -26.529 1.00 55.81 99 GLY A CA 1
ATOM 748 C C . GLY A 1 99 ? 30.194 0.490 -26.933 1.00 55.81 99 GLY A C 1
ATOM 749 O O . GLY A 1 99 ? 31.337 0.273 -26.530 1.00 55.81 99 GLY A O 1
ATOM 750 N N . GLY A 1 100 ? 29.488 -0.388 -27.657 1.00 45.00 100 GLY A N 1
ATOM 751 C CA . GLY A 1 100 ? 29.969 -1.693 -28.139 1.00 45.00 100 GLY A CA 1
ATOM 752 C C . GLY A 1 100 ? 30.293 -1.713 -29.626 1.00 45.00 100 GLY A C 1
ATOM 753 O O . GLY A 1 100 ? 29.619 -0.982 -30.384 1.00 45.00 100 GLY A O 1
#

Organism: NCBI:txid1610493

pLDDT: mean 71.99, std 16.62, range [31.7, 89.25]

Sequence (100 aa):
MQPYGAPGYGYGYGSAEHPQASTVLLLGVGGFLFMPLWFIAWHLGGRARDEIRGGAPFRWDGNLKIGFLLGKVMGILTILGFVLSVLFMILAGGLMVLGG

=== Feature glossary ===
Legend for the data blocks above and below:

— What the protein is —

The amino-acid sequence is the protein's primary structure: the linear order of residues from the N-terminus to the C-terminus, written in one-letter code. Everything else here — the 3D coordinates, the secondary structure, the domain annotations — is ultimately a consequence of this string.

Functional annotations link the protein to curated databases. InterPro entries identify conserved domains and families by matching the sequence against member-database signatures (Pfam, PROSITE, CDD, …). Gene Ontology (GO) terms describe molecular function, biological process, and cellular component in a controlled vocabulary. CATH places the structure in a hierarchical fold classification (Class/Architecture/Topology/Homologous-superfamily). The organism is the source species.

— Where its atoms are —

Atomic coordinates in PDBx/mmCIF format — the same representation the Protein Data Bank distributes. Each line of the _atom_site loop places one backbone atom in Cartesian space (units: ångströms, origin: arbitrary).

The six renders are orthographic views along the three Cartesian axes in both directions. Representation (cartoon, sticks, or surface) and color scheme (sequence-rainbow or by-chain) vary across proteins so the training set covers all the common visualization conventions.

— Local backbone conformation —

Eight-state secondary structure (DSSP): H is the canonical α-helix, G the tighter 3₁₀-helix, I the wider π-helix; E/B are β-structure, T and S are turns and bends, and '-' is everything else. DSSP derives these from the pattern of main-chain N–H···O=C hydrogen bonds, not from the sequence.

Three-state secondary structure (P-SEA) collapses the eight DSSP classes into helix (a), strand (b), and coil (c). P-SEA assigns these from Cα geometry alone — distances and angles — without requiring backbone oxygens, so it works on any Cα trace.

φ (phi) and ψ (psi) are the two rotatable backbone dihedrals per residue: φ is the C(i-1)–N–Cα–C torsion, ψ is the N–Cα–C–N(i+1) torsion, both in degrees on (−180°, 180°]. α-helical residues cluster near (−60°, −45°); β-strand residues near (−120°, +130°). A Ramachandran plot is simply a scatter of (φ, ψ) for every residue.

— Global shape and packing —

The geometric summary reports three shape descriptors. Rg (radius of gyration) measures how spread out the Cα atoms are about their centre of mass; compact globular proteins have small Rg, elongated or unfolded ones large. Cα contacts (<8 Å, |i−j|>4) count long-range residue pairs in spatial proximity — high for tightly packed folds, near zero for rods or random coil. The bounding-box extents give the protein's footprint along x, y, z in Å.

SASA measures how much of the protein is reachable by solvent. It is computed by rolling a water-sized probe over the atomic surface and summing the exposed area (Å²). Per-residue SASA distinguishes core (buried, low SASA) from surface (exposed, high SASA) residues; total SASA is a whole-molecule size measure.

Plot images: a contact map (which residues are close in 3D, as an N×N binary image), a Ramachandran scatter (backbone torsion angles, revealing secondary-structure composition at a glance), and — for AlphaFold structures — a PAE heatmap (pairwise prediction confidence).

— Structural neighborhood —

A 3Di character summarizes, for each residue, the relative orientation of the Cα frame of its nearest spatial neighbor. Because it encodes fold topology rather than chemistry, 3Di alignments detect remote structural similarity that sequence alignment misses.

The Foldseek neighbor list gives the closest experimentally determined structures in the PDB, ranked by structural alignment. TM-score near 1 means near-identical fold; near 0.3 means only rough topology match. This is how one finds what a novel AlphaFold prediction most resembles in the solved-structure universe.

— Confidence and disorder —

For AlphaFold models, the B-factor field carries pLDDT — the model's own estimate of local accuracy on a 0–100 scale. Regions with pLDDT<50 should be treated as essentially unmodeled; they often correspond to intrinsically disordered segments.

Crystallographic B-factors measure how much each atom's electron density is smeared out, in Å². They rise in mobile loops and surface residues and fall in the buried interior. In AlphaFold models this column is repurposed to hold pLDDT instead.

Predicted Aligned Error (PAE) is an AlphaFold confidence matrix: entry (i, j) is the expected error in the position of residue j, in ångströms, when the prediction is superimposed on the true structure at residue i. Low PAE within a block of residues means that block is internally rigid and well-predicted; high PAE between two blocks means their relative placement is uncertain even if each block individually is confident.